Protein AF-R7WAJ7-F1 (afdb_monomer_lite)

InterPro domains:
  IPR027949 Petal formation-expressed [PF14476] (1-62)
  IPR027949 Petal formation-expressed [PTHR33358] (1-85)

Organism: Aegilops tauschii (NCBI:txid37682)

Secondary structure (DSSP, 8-state):
--HHHHHHHHHHHHHHHHHHHHHHHHHHHHHHH-S-TTTSPPHHHHHHHHHHHTT--HHHHHHHHHHTSTT--HHHHHHHHHTT-

pLDDT: mean 88.39, std 8.76, range [52.75, 97.31]

Radius of gyration: 16.61 Å; chains: 1; bounding box: 37×30×49 Å

Foldseek 3Di:
DCVVVVVVVVVVVVVVVVVLVVVLVVLVCVLVVDPDPVPHDDPVVNLVVSCVSLVHDSVVVVVVVVVPDPPDDVVNVVVVVVVSD

Structure (mmCIF, N/CA/C/O backbone):
data_AF-R7WAJ7-F1
#
_entry.id   AF-R7WAJ7-F1
#
loop_
_atom_site.group_PDB
_atom_site.id
_atom_site.type_symbol
_atom_site.label_atom_id
_atom_site.label_alt_id
_atom_site.label_comp_id
_atom_site.label_asym_id
_atom_site.label_entity_id
_atom_site.label_seq_id
_atom_site.pdbx_PDB_ins_code
_atom_site.Cartn_x
_atom_site.Cartn_y
_atom_site.Cartn_z
_atom_site.occupancy
_atom_site.B_iso_or_equiv
_atom_site.auth_seq_id
_atom_site.auth_comp_id
_atom_site.auth_asym_id
_atom_site.auth_atom_id
_atom_site.pdbx_PDB_model_num
ATOM 1 N N . MET A 1 1 ? 19.603 -8.856 -33.898 1.00 52.75 1 MET A N 1
ATOM 2 C CA . MET A 1 1 ? 19.516 -7.616 -33.099 1.00 52.75 1 MET A CA 1
ATOM 3 C C . MET A 1 1 ? 18.105 -7.563 -32.510 1.00 52.75 1 MET A C 1
ATOM 5 O O . MET A 1 1 ? 17.276 -6.825 -33.004 1.00 52.75 1 MET A O 1
ATOM 9 N N . GLU A 1 2 ? 17.797 -8.421 -31.527 1.00 63.25 2 GLU A N 1
ATOM 10 C CA . GLU A 1 2 ? 16.433 -8.557 -30.953 1.00 63.25 2 GLU A CA 1
ATOM 11 C C . GLU A 1 2 ? 16.409 -8.471 -29.412 1.00 63.25 2 GLU A C 1
ATOM 13 O O . GLU A 1 2 ? 15.352 -8.336 -28.802 1.00 63.25 2 GLU A O 1
ATOM 18 N N . HIS A 1 3 ? 17.579 -8.444 -28.764 1.00 71.94 3 HIS A N 1
ATOM 19 C CA . HIS A 1 3 ? 17.690 -8.418 -27.301 1.00 71.94 3 HIS A CA 1
ATOM 20 C C . HIS A 1 3 ? 17.284 -7.078 -26.667 1.00 71.94 3 HIS A C 1
ATOM 22 O O . HIS A 1 3 ? 16.780 -7.061 -25.548 1.00 71.94 3 HIS A O 1
ATOM 28 N N . GLY A 1 4 ? 17.453 -5.952 -27.372 1.00 81.12 4 GLY A N 1
ATOM 29 C CA . GLY A 1 4 ? 17.100 -4.627 -26.843 1.00 81.12 4 GLY A CA 1
ATOM 30 C C . GLY A 1 4 ? 15.595 -4.453 -26.611 1.00 81.12 4 GLY A C 1
ATOM 31 O O . GLY A 1 4 ? 15.192 -3.912 -25.586 1.00 81.12 4 GLY A O 1
ATOM 32 N N . GLY A 1 5 ? 14.764 -4.975 -27.521 1.00 85.56 5 GLY A N 1
ATOM 33 C CA . GLY A 1 5 ? 13.305 -4.931 -27.387 1.00 85.56 5 GLY A CA 1
ATOM 34 C C . GLY A 1 5 ? 12.797 -5.813 -26.246 1.00 85.56 5 GLY A C 1
ATOM 35 O O . GLY A 1 5 ? 11.972 -5.375 -25.449 1.00 85.56 5 GLY A O 1
ATOM 36 N N . GLN A 1 6 ? 13.346 -7.024 -26.108 1.00 86.81 6 GLN A N 1
ATOM 37 C CA . GLN A 1 6 ? 13.006 -7.941 -25.014 1.00 86.81 6 GLN A CA 1
ATOM 38 C C . GLN A 1 6 ? 13.376 -7.369 -23.641 1.00 86.81 6 GLN A C 1
ATOM 40 O O . GLN A 1 6 ? 12.556 -7.391 -22.724 1.00 86.81 6 GLN A O 1
ATOM 45 N N . MET A 1 7 ? 14.576 -6.794 -23.513 1.00 88.81 7 MET A N 1
ATOM 46 C CA . MET A 1 7 ? 14.989 -6.126 -22.278 1.00 88.81 7 MET A CA 1
ATOM 47 C C . MET A 1 7 ? 14.112 -4.907 -21.983 1.00 88.81 7 MET A C 1
ATOM 49 O O . MET A 1 7 ? 13.667 -4.751 -20.851 1.00 88.81 7 MET A O 1
ATOM 53 N N . GLY A 1 8 ? 13.793 -4.089 -22.992 1.00 91.88 8 GLY A N 1
ATOM 54 C CA . GLY A 1 8 ? 12.882 -2.951 -22.839 1.00 91.88 8 GLY A CA 1
ATOM 55 C C . GLY A 1 8 ? 11.517 -3.355 -22.273 1.00 91.88 8 GLY A C 1
ATOM 56 O O . GLY A 1 8 ? 11.038 -2.730 -21.331 1.00 91.88 8 GLY A O 1
ATOM 57 N N . MET A 1 9 ? 10.932 -4.453 -22.762 1.00 93.56 9 MET A N 1
ATOM 58 C CA . MET A 1 9 ? 9.668 -4.978 -22.227 1.00 93.56 9 MET A CA 1
ATOM 59 C C . MET A 1 9 ? 9.777 -5.409 -20.758 1.00 93.56 9 MET A C 1
ATOM 61 O O . MET A 1 9 ? 8.862 -5.147 -19.979 1.00 93.56 9 MET A O 1
ATOM 65 N N . LEU A 1 10 ? 10.892 -6.030 -20.356 1.00 90.44 10 LEU A N 1
ATOM 66 C CA . LEU A 1 10 ? 11.122 -6.403 -18.957 1.00 90.44 10 LEU A CA 1
ATOM 67 C C . LEU A 1 10 ? 11.235 -5.169 -18.050 1.00 90.44 10 LEU A C 1
ATOM 69 O O . LEU A 1 10 ? 10.641 -5.144 -16.974 1.00 90.44 10 LEU A O 1
ATOM 73 N N . PHE A 1 11 ? 11.956 -4.133 -18.484 1.00 91.88 11 PHE A N 1
ATOM 74 C CA . PHE A 1 11 ? 12.046 -2.874 -17.740 1.00 91.88 11 PHE A CA 1
ATOM 75 C C . PHE A 1 11 ? 10.676 -2.222 -17.560 1.00 91.88 11 PHE A C 1
ATOM 77 O O . PHE A 1 11 ? 10.345 -1.779 -16.460 1.00 91.88 11 PHE A O 1
ATOM 84 N N . GLU A 1 12 ? 9.861 -2.204 -18.612 1.00 94.44 12 GLU A N 1
ATOM 85 C CA . GLU A 1 12 ? 8.504 -1.667 -18.550 1.00 94.44 12 GLU A CA 1
ATOM 86 C C . GLU A 1 12 ? 7.596 -2.473 -17.618 1.00 94.44 12 GLU A C 1
ATOM 88 O O . GLU A 1 12 ? 6.852 -1.889 -16.826 1.00 94.44 12 GLU A O 1
ATOM 93 N N . LEU A 1 13 ? 7.713 -3.804 -17.625 1.00 94.25 13 LEU A N 1
ATOM 94 C CA . LEU A 1 13 ? 7.014 -4.666 -16.675 1.00 94.25 13 LEU A CA 1
ATOM 95 C C . LEU A 1 13 ? 7.416 -4.346 -15.230 1.00 94.25 13 LEU A C 1
ATOM 97 O O . LEU A 1 13 ? 6.546 -4.137 -14.387 1.00 94.25 13 LEU A O 1
ATOM 101 N N . LEU A 1 14 ? 8.718 -4.267 -14.939 1.00 91.75 14 LEU A N 1
ATOM 102 C CA . LEU A 1 14 ? 9.221 -3.957 -13.597 1.00 91.75 14 LEU A CA 1
ATOM 103 C C . LEU A 1 14 ? 8.778 -2.563 -13.134 1.00 91.75 14 LEU A C 1
ATOM 105 O O . LEU A 1 14 ? 8.338 -2.401 -11.994 1.00 91.75 14 LEU A O 1
ATOM 109 N N . ARG A 1 15 ? 8.833 -1.566 -14.026 1.00 93.94 15 ARG A N 1
ATOM 110 C CA . ARG A 1 15 ? 8.349 -0.203 -13.773 1.00 93.94 15 ARG A CA 1
ATOM 111 C C . ARG A 1 15 ? 6.858 -0.194 -13.448 1.00 93.94 15 ARG A C 1
ATOM 113 O O . ARG A 1 15 ? 6.450 0.447 -12.479 1.00 93.94 15 ARG A O 1
ATOM 120 N N . ASN A 1 16 ? 6.059 -0.927 -14.221 1.00 94.25 16 ASN A N 1
ATOM 121 C CA . ASN A 1 16 ? 4.630 -1.079 -13.977 1.00 94.25 16 ASN A CA 1
ATOM 122 C C . ASN A 1 16 ? 4.35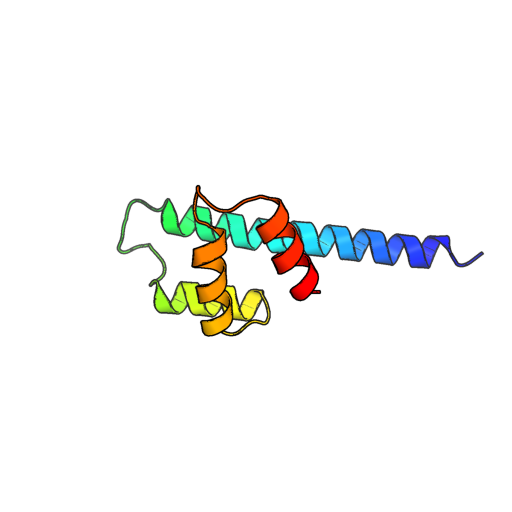5 -1.760 -12.627 1.00 94.25 16 ASN A C 1
ATOM 124 O O . ASN A 1 16 ? 3.559 -1.247 -11.847 1.00 94.25 16 ASN A O 1
ATOM 128 N N . CYS A 1 17 ? 5.053 -2.854 -12.304 1.00 92.25 17 CYS A N 1
ATOM 129 C CA . CYS A 1 17 ? 4.931 -3.534 -11.012 1.00 92.25 17 CYS A CA 1
ATOM 130 C C . CYS A 1 17 ? 5.255 -2.594 -9.842 1.00 92.25 17 CYS A C 1
ATOM 132 O O . CYS A 1 17 ? 4.482 -2.505 -8.889 1.00 92.25 17 CYS A O 1
ATOM 134 N N . ALA A 1 18 ? 6.358 -1.846 -9.922 1.00 92.25 18 ALA A N 1
ATOM 135 C CA . ALA A 1 18 ? 6.734 -0.887 -8.886 1.00 92.25 18 ALA A CA 1
ATOM 136 C C . ALA A 1 18 ? 5.669 0.210 -8.698 1.00 92.25 18 ALA A C 1
ATOM 138 O O . ALA A 1 18 ? 5.295 0.522 -7.567 1.00 92.25 18 ALA A O 1
ATOM 139 N N . GLY A 1 19 ? 5.146 0.764 -9.798 1.00 95.50 19 GLY A N 1
ATOM 140 C CA . GLY A 1 19 ? 4.060 1.747 -9.757 1.00 95.50 19 GLY A CA 1
ATOM 141 C C . GLY A 1 19 ? 2.764 1.173 -9.178 1.00 95.50 19 GLY A C 1
ATOM 142 O O . GLY A 1 19 ? 2.100 1.826 -8.376 1.00 95.50 19 GLY A O 1
ATOM 143 N N . PHE A 1 20 ? 2.437 -0.070 -9.526 1.00 94.62 20 PHE A N 1
ATOM 144 C CA . PHE A 1 20 ? 1.267 -0.779 -9.025 1.00 94.62 20 PHE A CA 1
ATOM 145 C C . PHE A 1 20 ? 1.310 -0.981 -7.504 1.00 94.62 20 PHE A C 1
ATOM 147 O O . PHE A 1 20 ? 0.364 -0.607 -6.808 1.00 94.62 20 PHE A O 1
ATOM 154 N N . TYR A 1 21 ? 2.416 -1.512 -6.972 1.00 92.31 21 TYR A N 1
ATOM 155 C CA . TYR A 1 21 ? 2.568 -1.706 -5.527 1.00 92.31 21 TYR A CA 1
ATOM 156 C C . TYR A 1 21 ? 2.599 -0.378 -4.769 1.00 92.31 21 TYR A C 1
ATOM 158 O O . TYR A 1 21 ? 1.951 -0.263 -3.728 1.00 92.31 21 TYR A O 1
ATOM 166 N N . ARG A 1 22 ? 3.261 0.651 -5.319 1.00 95.00 22 ARG A N 1
ATOM 167 C CA . ARG A 1 22 ? 3.233 2.002 -4.743 1.00 95.00 22 ARG A CA 1
ATOM 168 C C . ARG A 1 22 ? 1.808 2.538 -4.647 1.00 95.00 22 ARG A C 1
ATOM 170 O O . ARG A 1 22 ? 1.423 3.043 -3.601 1.00 95.00 22 ARG A O 1
ATOM 177 N N . LYS A 1 23 ? 1.000 2.370 -5.696 1.00 96.69 23 LYS A N 1
ATOM 178 C CA . LYS A 1 23 ? -0.390 2.833 -5.685 1.00 96.69 23 LYS A CA 1
ATOM 179 C C . LYS A 1 23 ? -1.228 2.137 -4.610 1.00 96.69 23 LYS A C 1
ATOM 181 O O . LYS A 1 23 ? -2.058 2.777 -3.974 1.00 96.69 23 LYS A O 1
ATOM 186 N N . ILE A 1 24 ? -1.019 0.836 -4.395 1.00 95.25 24 ILE A N 1
ATOM 187 C CA . ILE A 1 24 ? -1.679 0.098 -3.306 1.00 95.25 24 ILE A CA 1
ATOM 188 C C . ILE A 1 24 ? -1.270 0.662 -1.944 1.00 95.25 24 ILE A C 1
ATOM 190 O O . ILE A 1 24 ? -2.138 0.868 -1.100 1.00 95.25 24 ILE A O 1
ATOM 194 N N . GLN A 1 25 ? 0.022 0.923 -1.735 1.00 94.31 25 GLN A N 1
ATOM 195 C CA . GLN A 1 25 ? 0.514 1.524 -0.497 1.00 94.31 25 GLN A CA 1
ATOM 196 C C . GLN A 1 25 ? -0.111 2.906 -0.254 1.00 94.31 25 GLN A C 1
ATOM 198 O O . GLN A 1 25 ? -0.657 3.138 0.821 1.00 94.31 25 GLN A O 1
ATOM 203 N N . GLU A 1 26 ? -0.109 3.785 -1.258 1.00 97.31 26 GLU A N 1
ATOM 204 C CA . GLU A 1 26 ? -0.728 5.115 -1.178 1.00 97.31 26 GLU A CA 1
ATOM 205 C C . GLU A 1 26 ? -2.226 5.031 -0.840 1.00 97.31 26 GLU A C 1
ATOM 207 O O . GLU A 1 26 ? -2.717 5.796 -0.013 1.00 97.31 26 GLU A O 1
ATOM 212 N N . ASP A 1 27 ? -2.961 4.086 -1.440 1.00 95.50 27 ASP A N 1
ATOM 213 C CA . ASP A 1 27 ? -4.382 3.869 -1.140 1.00 95.50 27 ASP A CA 1
ATOM 214 C C . ASP A 1 27 ? -4.593 3.415 0.327 1.00 95.50 27 ASP A 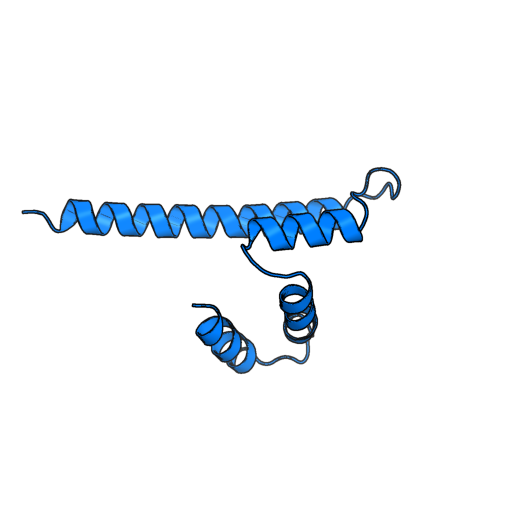C 1
ATOM 216 O O . ASP A 1 27 ? -5.562 3.830 0.968 1.00 95.50 27 ASP A O 1
ATOM 220 N N . ILE A 1 28 ? -3.696 2.576 0.872 1.00 94.25 28 ILE A N 1
ATOM 221 C CA . ILE A 1 28 ? -3.708 2.146 2.286 1.00 94.25 28 ILE A CA 1
ATOM 222 C C . ILE A 1 28 ? -3.451 3.335 3.209 1.00 94.25 28 ILE A C 1
ATOM 224 O O . ILE A 1 28 ? -4.226 3.567 4.139 1.00 94.25 28 ILE A O 1
ATOM 228 N N . GLU A 1 29 ? -2.392 4.095 2.946 1.00 96.00 29 GLU A N 1
ATOM 229 C CA . GLU A 1 29 ? -2.015 5.267 3.737 1.00 96.00 29 GLU A CA 1
ATOM 230 C C . GLU A 1 29 ? -3.116 6.332 3.715 1.00 96.00 29 GLU A C 1
ATOM 232 O O . GLU A 1 29 ? -3.486 6.848 4.770 1.00 96.00 29 GLU A O 1
ATOM 237 N N . ALA A 1 30 ? -3.713 6.599 2.550 1.00 96.50 30 ALA A N 1
ATOM 238 C CA . ALA A 1 30 ? -4.817 7.545 2.412 1.00 96.50 30 ALA A CA 1
ATOM 239 C C . ALA A 1 30 ? -6.054 7.114 3.218 1.00 96.50 30 ALA A C 1
ATOM 241 O O . ALA A 1 30 ? -6.636 7.931 3.933 1.00 96.50 30 ALA A O 1
ATOM 242 N N . ASN A 1 31 ? -6.442 5.834 3.159 1.00 95.62 31 ASN A N 1
ATOM 243 C CA . ASN A 1 31 ? -7.605 5.343 3.904 1.00 95.62 31 ASN A CA 1
ATOM 244 C C . ASN A 1 31 ? -7.371 5.342 5.428 1.00 95.62 31 ASN A C 1
ATOM 246 O O . ASN A 1 31 ? -8.279 5.648 6.201 1.00 95.62 31 ASN A O 1
ATOM 250 N N . LEU A 1 32 ? -6.153 5.018 5.879 1.00 93.69 32 LEU A N 1
ATOM 251 C CA . LEU A 1 32 ? -5.783 5.070 7.300 1.00 93.69 32 LEU A CA 1
ATOM 252 C C . LEU A 1 32 ? -5.636 6.507 7.819 1.00 93.69 32 LEU A C 1
ATOM 254 O O . LEU A 1 32 ? -5.945 6.768 8.987 1.00 93.69 32 LEU A O 1
ATOM 258 N N . GLY A 1 33 ? -5.177 7.419 6.961 1.00 96.00 33 GLY A N 1
ATOM 259 C CA . GLY A 1 33 ? -4.945 8.828 7.261 1.00 96.00 33 GLY A CA 1
ATOM 260 C C . GLY A 1 33 ? -6.195 9.712 7.230 1.00 96.00 33 GLY A C 1
ATOM 261 O O . GLY A 1 33 ? -6.156 10.804 7.788 1.00 96.00 33 GLY A O 1
ATOM 262 N N . GLU A 1 34 ? -7.306 9.268 6.630 1.00 97.12 34 GLU A N 1
ATOM 263 C CA . GLU A 1 34 ? -8.558 10.040 6.574 1.00 97.12 34 GLU A CA 1
ATOM 264 C C . GLU A 1 34 ? -9.110 10.295 7.995 1.00 97.12 34 GLU A C 1
ATOM 266 O O . GLU A 1 34 ? -9.443 9.338 8.704 1.00 97.12 34 GLU A O 1
ATOM 271 N N . PRO A 1 35 ? -9.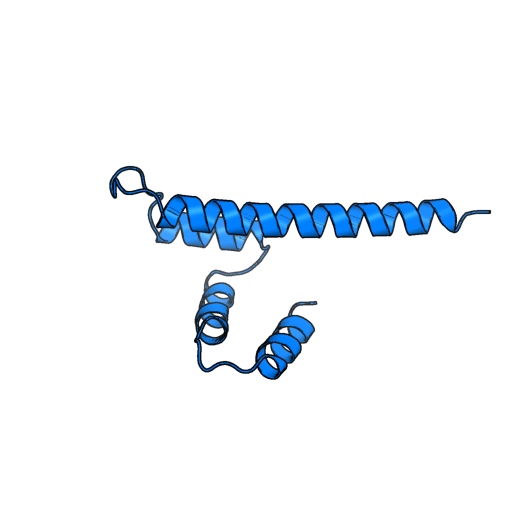207 11.554 8.458 1.00 95.81 35 PRO A N 1
ATOM 272 C CA . PRO A 1 35 ? -9.656 11.861 9.816 1.00 95.81 35 PRO A CA 1
ATOM 273 C C . PRO A 1 35 ? -11.150 11.586 10.033 1.00 95.81 35 PRO A C 1
ATOM 275 O O . PRO A 1 35 ? -11.545 11.233 11.146 1.00 95.81 35 PRO A O 1
ATOM 278 N N . ASP A 1 36 ? -11.989 11.715 9.001 1.00 96.81 36 ASP A N 1
ATOM 279 C CA . ASP A 1 36 ? -13.414 11.419 9.108 1.00 96.81 36 ASP A CA 1
ATOM 280 C C . ASP A 1 36 ? -13.671 9.921 8.910 1.00 96.81 36 ASP A C 1
ATOM 282 O O . ASP A 1 36 ? -13.679 9.393 7.796 1.00 96.81 36 ASP A O 1
ATOM 286 N N . LEU A 1 37 ? -13.956 9.224 10.012 1.00 92.25 37 LEU A N 1
ATOM 287 C CA . LEU A 1 37 ? -14.244 7.789 10.005 1.00 92.25 37 LEU A CA 1
ATOM 288 C C . LEU A 1 37 ? -15.403 7.403 9.075 1.00 92.25 37 LEU A C 1
ATOM 290 O O . LEU A 1 37 ? -15.432 6.272 8.599 1.00 92.25 37 LEU A O 1
ATOM 294 N N . LYS A 1 38 ? -16.3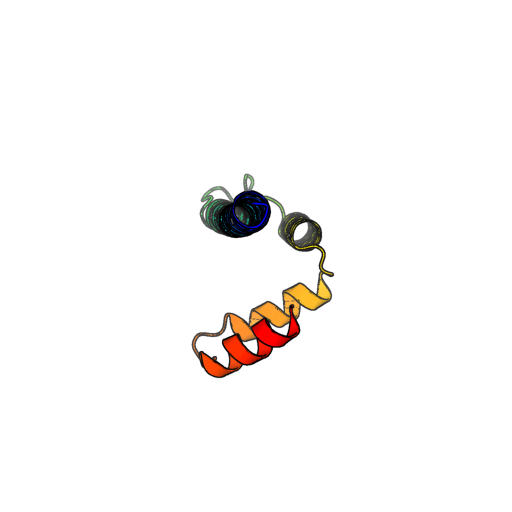45 8.315 8.797 1.00 94.62 38 LYS A N 1
ATOM 295 C CA . LYS A 1 38 ? -17.465 8.052 7.878 1.00 94.62 38 LYS A CA 1
ATOM 296 C C . LYS A 1 38 ? -17.052 8.104 6.410 1.00 94.62 38 LYS A C 1
ATOM 298 O O . LYS A 1 38 ? -17.765 7.568 5.568 1.00 94.62 38 LYS A O 1
ATOM 303 N N . ARG A 1 39 ? -15.928 8.757 6.103 1.00 94.56 39 ARG A N 1
ATOM 304 C CA . ARG A 1 39 ? -15.349 8.842 4.756 1.00 94.56 39 ARG A CA 1
ATOM 305 C C . ARG A 1 39 ? -14.352 7.725 4.473 1.00 94.56 39 ARG A C 1
ATOM 307 O O . ARG A 1 39 ? -14.037 7.495 3.307 1.00 94.56 39 ARG A O 1
ATOM 314 N N . ARG A 1 40 ? -13.885 7.023 5.510 1.00 95.00 40 ARG A N 1
ATOM 315 C CA . ARG A 1 40 ? -13.049 5.830 5.350 1.00 95.00 40 ARG A CA 1
ATOM 316 C C . ARG A 1 40 ? -13.818 4.732 4.632 1.00 95.00 40 ARG A C 1
ATOM 318 O O . ARG A 1 40 ? -14.988 4.470 4.910 1.00 95.00 40 ARG A O 1
ATOM 325 N N . GLU A 1 41 ? -13.122 4.038 3.747 1.00 94.75 41 GLU A N 1
ATOM 326 C CA . GLU A 1 41 ? -13.606 2.790 3.180 1.00 94.75 41 GLU A CA 1
ATOM 327 C C . GLU A 1 41 ? -13.683 1.738 4.299 1.00 94.75 41 GLU A C 1
ATOM 329 O O . GLU A 1 41 ? -12.757 1.593 5.106 1.00 94.75 41 GLU A O 1
ATOM 334 N N . GLY A 1 42 ? -14.804 1.011 4.369 1.00 95.75 42 GLY A N 1
ATOM 335 C CA . GLY A 1 42 ? -15.032 0.003 5.404 1.00 95.75 42 GLY A CA 1
ATOM 336 C C . GLY A 1 42 ? -13.954 -1.082 5.380 1.00 95.75 42 GLY A C 1
ATOM 337 O O . GLY A 1 42 ? -13.608 -1.587 4.315 1.00 95.75 42 GLY A O 1
ATOM 338 N N . GLY A 1 43 ? -13.434 -1.464 6.550 1.00 91.62 43 GLY A N 1
ATOM 339 C CA . GLY A 1 43 ? -12.235 -2.306 6.658 1.00 91.62 43 GLY A CA 1
ATOM 340 C C . GLY A 1 43 ? -12.312 -3.643 5.911 1.00 91.62 43 GLY A C 1
ATOM 341 O O . GLY A 1 43 ? -11.339 -4.036 5.272 1.00 91.62 43 GLY A O 1
ATOM 342 N N . GLU A 1 44 ? -13.463 -4.322 5.929 1.00 92.88 44 GLU A N 1
ATOM 343 C CA . GLU A 1 44 ? -13.654 -5.585 5.196 1.00 92.88 44 GLU A CA 1
ATOM 344 C C . GLU A 1 44 ? -13.654 -5.388 3.674 1.00 92.88 44 GLU A C 1
ATOM 346 O O . GLU A 1 44 ? -13.005 -6.144 2.945 1.00 92.88 44 GLU A O 1
ATOM 351 N N . VAL A 1 45 ? -14.334 -4.343 3.194 1.00 94.44 45 VAL A N 1
ATOM 352 C CA . VAL A 1 45 ? -14.383 -3.983 1.768 1.00 94.44 45 VAL A CA 1
ATOM 353 C C . VAL A 1 45 ? -12.992 -3.573 1.293 1.00 94.44 45 VAL A C 1
ATOM 355 O O . VAL A 1 45 ? -12.507 -4.073 0.277 1.00 94.44 45 VAL A O 1
ATOM 358 N N . PHE A 1 46 ? -12.313 -2.739 2.078 1.00 94.81 46 PHE A N 1
ATOM 359 C CA . PHE A 1 46 ? -10.965 -2.272 1.798 1.00 94.81 46 PHE A CA 1
ATOM 360 C C . PHE A 1 46 ? -9.958 -3.430 1.739 1.00 94.81 46 PHE A C 1
ATOM 362 O O . PHE A 1 46 ? -9.208 -3.556 0.771 1.00 94.81 46 PHE A O 1
ATOM 369 N N . ALA A 1 47 ? -9.972 -4.332 2.727 1.00 92.56 47 ALA A N 1
ATOM 370 C CA . ALA A 1 47 ? -9.099 -5.505 2.739 1.00 92.56 47 ALA A CA 1
ATOM 371 C C . ALA A 1 47 ? -9.364 -6.430 1.541 1.00 92.56 47 ALA A C 1
ATOM 373 O O . ALA A 1 47 ? -8.424 -6.915 0.912 1.00 92.56 47 ALA A O 1
ATOM 374 N N . THR A 1 48 ? -10.635 -6.632 1.182 1.00 94.62 48 THR A N 1
ATOM 375 C CA . THR A 1 48 ? -11.021 -7.437 0.012 1.00 94.62 48 THR A CA 1
ATOM 376 C C . THR A 1 48 ? -10.511 -6.810 -1.282 1.00 94.62 48 THR A C 1
ATOM 378 O O . THR A 1 48 ? -9.923 -7.498 -2.113 1.00 94.62 48 THR A O 1
ATOM 381 N N . LYS A 1 49 ? -10.646 -5.492 -1.435 1.00 95.38 49 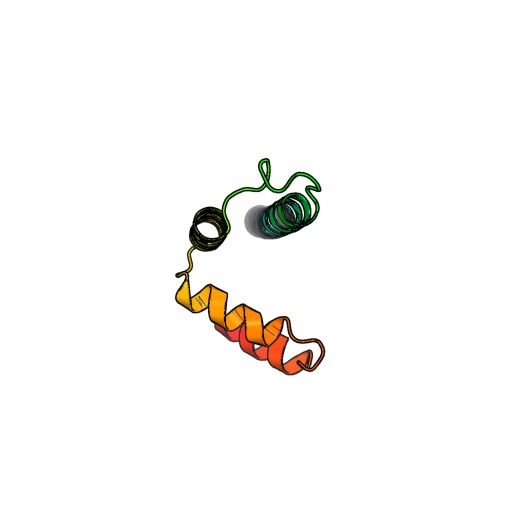LYS A N 1
ATOM 382 C CA . LYS A 1 49 ? -10.117 -4.735 -2.575 1.00 95.38 49 LYS A CA 1
ATOM 383 C C . LYS A 1 49 ? -8.598 -4.864 -2.699 1.00 95.38 49 LYS A C 1
ATOM 385 O O . LYS A 1 49 ? -8.104 -5.101 -3.800 1.00 95.38 49 LYS A O 1
ATOM 390 N N . VAL A 1 50 ? -7.855 -4.748 -1.596 1.00 94.12 50 VAL A N 1
ATOM 391 C CA . VAL A 1 50 ? -6.394 -4.939 -1.594 1.00 94.12 50 VAL A CA 1
ATOM 392 C C . VAL A 1 50 ? -6.024 -6.377 -1.976 1.00 94.12 50 VAL A C 1
ATOM 394 O O . VAL A 1 50 ? -5.135 -6.568 -2.803 1.00 94.12 50 VAL A O 1
ATOM 397 N N . ALA A 1 51 ? -6.731 -7.384 -1.454 1.00 92.75 51 ALA A N 1
ATOM 398 C CA . ALA A 1 51 ? -6.490 -8.789 -1.791 1.00 92.75 51 ALA A CA 1
ATOM 399 C C . ALA A 1 51 ? -6.694 -9.059 -3.288 1.00 92.75 51 ALA A C 1
ATOM 401 O O . ALA A 1 51 ? -5.829 -9.649 -3.933 1.00 92.75 51 ALA A O 1
ATOM 402 N N . LEU A 1 52 ? -7.799 -8.555 -3.850 1.00 93.50 52 LEU A N 1
ATOM 403 C CA . LEU A 1 52 ? -8.112 -8.681 -5.273 1.00 93.50 52 LEU A CA 1
ATOM 404 C C . LEU A 1 52 ? -7.062 -7.999 -6.152 1.00 93.50 52 LEU A C 1
ATOM 406 O O . LEU A 1 52 ? -6.609 -8.601 -7.121 1.00 93.50 52 LEU A O 1
ATOM 410 N N . LYS A 1 53 ? -6.630 -6.781 -5.797 1.00 92.94 53 LYS A N 1
ATOM 411 C CA . LYS A 1 53 ? -5.543 -6.094 -6.510 1.00 92.94 53 LYS A CA 1
ATOM 412 C C . LYS A 1 53 ? -4.262 -6.938 -6.501 1.00 92.94 53 LYS A C 1
ATOM 414 O O . LYS A 1 53 ? -3.624 -7.090 -7.533 1.00 92.94 53 LYS A O 1
ATOM 419 N N . LEU A 1 54 ? -3.907 -7.535 -5.367 1.00 90.44 54 LEU A N 1
ATOM 420 C CA . LEU A 1 54 ? -2.703 -8.362 -5.247 1.00 90.44 54 LEU A CA 1
ATOM 421 C C . LEU A 1 54 ? -2.848 -9.774 -5.844 1.00 90.44 54 LEU A C 1
ATOM 423 O O . LEU A 1 54 ? -1.871 -10.520 -5.850 1.00 90.44 54 LEU A O 1
ATOM 427 N N . GLY A 1 55 ? -4.038 -10.161 -6.319 1.00 91.31 55 GLY A N 1
ATOM 428 C CA . GLY A 1 55 ? -4.309 -11.521 -6.791 1.00 91.31 55 GLY A CA 1
ATOM 429 C C . GLY A 1 55 ? -4.186 -12.575 -5.684 1.00 91.31 55 GLY A C 1
ATOM 430 O O . GLY A 1 55 ? -3.739 -13.691 -5.940 1.00 91.31 55 GLY A O 1
ATOM 431 N N . ARG A 1 56 ? -4.524 -12.218 -4.440 1.00 89.75 56 ARG A N 1
ATOM 432 C CA . ARG A 1 56 ? -4.377 -13.069 -3.247 1.00 89.75 56 ARG A CA 1
ATOM 433 C C . ARG A 1 56 ? -5.704 -13.276 -2.531 1.00 89.75 56 ARG A C 1
ATOM 435 O O . ARG A 1 56 ? -6.665 -12.537 -2.735 1.00 89.75 56 ARG A O 1
ATOM 442 N N . SER A 1 57 ? -5.746 -14.270 -1.647 1.00 91.25 57 SER A N 1
ATOM 443 C CA . SER A 1 57 ? -6.872 -14.441 -0.732 1.00 91.25 57 SER A CA 1
ATOM 444 C C . SER A 1 57 ? -6.756 -13.503 0.478 1.00 91.25 57 SER A C 1
ATOM 446 O O . SER A 1 57 ? -5.671 -13.058 0.860 1.00 91.25 57 SER A O 1
ATOM 448 N N . LEU A 1 58 ? -7.880 -13.245 1.153 1.00 90.19 58 LEU A N 1
ATOM 449 C CA . LEU A 1 58 ? -7.884 -12.533 2.439 1.00 90.19 58 LEU A CA 1
ATOM 450 C C . LEU A 1 58 ? -7.065 -13.264 3.520 1.00 90.19 58 LEU A C 1
ATOM 452 O O . LEU A 1 58 ? -6.531 -12.630 4.430 1.00 90.19 58 LEU A O 1
ATOM 456 N N . SER A 1 59 ? -6.977 -14.594 3.443 1.00 88.38 59 SER A N 1
ATOM 457 C CA . SER A 1 59 ? -6.182 -15.406 4.369 1.00 88.38 59 SER A CA 1
ATOM 458 C C . SER A 1 59 ? -4.686 -15.163 4.186 1.00 88.38 59 SER A C 1
ATOM 460 O O . SER A 1 59 ? -3.972 -15.049 5.182 1.00 88.38 59 SER A O 1
ATOM 462 N N . ASP A 1 60 ? -4.232 -14.994 2.942 1.00 85.31 60 ASP A N 1
ATOM 463 C CA . ASP A 1 60 ? -2.838 -14.663 2.631 1.00 85.31 60 ASP A CA 1
ATOM 464 C C . ASP A 1 60 ? -2.480 -13.271 3.170 1.00 85.31 60 ASP A C 1
ATOM 466 O O . ASP A 1 60 ? -1.455 -13.111 3.832 1.00 85.31 60 ASP A O 1
ATOM 470 N N . LEU A 1 61 ? -3.371 -12.278 3.013 1.00 86.12 61 LEU A N 1
ATOM 471 C CA . LEU A 1 61 ? -3.163 -10.940 3.590 1.00 86.12 61 LEU A CA 1
ATOM 472 C C . LEU A 1 61 ? -2.957 -10.975 5.110 1.00 86.12 61 LEU A C 1
ATOM 474 O O . LEU A 1 61 ? -2.152 -10.220 5.652 1.00 86.12 61 LEU A O 1
ATOM 478 N N . LYS A 1 62 ? -3.666 -11.854 5.828 1.00 85.12 62 LYS A N 1
ATOM 479 C CA . LYS A 1 62 ? -3.506 -11.982 7.287 1.00 85.12 62 LYS A CA 1
ATOM 480 C C . LYS A 1 62 ? -2.112 -12.472 7.677 1.00 85.12 62 LYS A C 1
ATOM 482 O O . LYS A 1 62 ? -1.662 -12.165 8.782 1.00 85.12 62 LYS A O 1
ATOM 487 N N . GLN A 1 63 ? -1.419 -13.202 6.802 1.00 82.00 63 GLN A N 1
ATOM 488 C CA . GLN A 1 63 ? -0.034 -13.604 7.043 1.00 82.00 63 GLN A CA 1
ATOM 489 C C . GLN A 1 63 ? 0.909 -12.395 7.010 1.00 82.00 63 GLN A C 1
ATOM 491 O O . GLN A 1 63 ? 1.818 -12.329 7.837 1.00 82.00 63 GLN A O 1
ATOM 496 N N . PHE A 1 64 ? 0.627 -11.383 6.177 1.00 79.25 64 PHE A N 1
ATOM 497 C CA . PHE A 1 64 ? 1.404 -10.135 6.134 1.00 79.25 64 PHE A CA 1
ATOM 498 C C . PHE A 1 64 ? 1.382 -9.373 7.459 1.00 79.25 64 PHE A C 1
ATOM 500 O O . PHE A 1 64 ? 2.358 -8.711 7.796 1.00 79.25 64 PHE A O 1
ATOM 507 N N . ARG A 1 65 ? 0.325 -9.522 8.272 1.00 80.12 65 ARG A N 1
ATOM 508 C CA . ARG A 1 65 ? 0.274 -8.928 9.619 1.00 80.12 65 ARG A CA 1
ATOM 509 C C . ARG A 1 65 ? 1.461 -9.353 10.482 1.00 80.12 65 ARG A C 1
ATOM 511 O O . ARG A 1 65 ? 1.936 -8.558 11.282 1.00 80.12 65 ARG A O 1
ATOM 518 N N . LYS A 1 66 ? 1.920 -10.603 10.348 1.00 79.56 66 LYS A N 1
ATOM 519 C CA . LYS A 1 66 ? 3.091 -11.090 11.090 1.00 79.56 66 LYS A CA 1
ATOM 520 C C . LYS A 1 66 ? 4.354 -10.363 10.633 1.00 79.56 66 LYS A C 1
ATOM 522 O O . LYS A 1 66 ? 5.134 -9.949 11.479 1.00 79.56 66 LYS A O 1
ATOM 527 N N . MET A 1 67 ? 4.484 -10.155 9.323 1.00 80.69 67 MET A N 1
ATOM 528 C CA . MET A 1 67 ? 5.621 -9.479 8.688 1.00 80.69 67 MET A CA 1
ATOM 529 C C . MET A 1 67 ? 5.668 -7.975 8.981 1.00 80.69 67 MET A C 1
ATOM 531 O O . MET A 1 67 ? 6.737 -7.388 8.978 1.00 80.69 67 MET A O 1
ATOM 535 N N . ALA A 1 68 ? 4.522 -7.358 9.278 1.00 76.00 68 ALA A N 1
ATOM 536 C CA . ALA A 1 68 ? 4.427 -5.949 9.658 1.00 76.00 68 ALA A CA 1
ATOM 537 C C . ALA A 1 68 ? 4.813 -5.668 11.129 1.00 76.00 68 ALA A C 1
ATOM 539 O O . ALA A 1 68 ? 4.699 -4.530 11.584 1.00 76.00 68 ALA A O 1
ATOM 540 N N . SER A 1 69 ? 5.218 -6.686 11.900 1.00 81.50 69 SER A N 1
ATOM 541 C CA . SER A 1 69 ? 5.673 -6.502 13.283 1.00 81.50 69 SER A CA 1
ATOM 542 C C . SER A 1 69 ? 7.040 -5.806 13.322 1.00 81.50 69 SER A C 1
ATOM 544 O O . SER A 1 69 ? 7.943 -6.247 12.615 1.00 81.50 69 SER A O 1
ATOM 546 N N . PRO A 1 70 ? 7.274 -4.827 14.218 1.00 79.31 70 PRO A N 1
ATOM 547 C CA . PRO A 1 70 ? 8.600 -4.225 14.413 1.00 79.31 70 PRO A CA 1
ATOM 548 C C . PRO A 1 70 ? 9.685 -5.226 14.837 1.00 79.31 70 PRO A C 1
ATOM 550 O O . PRO A 1 70 ? 10.869 -4.917 14.788 1.00 79.31 70 PRO A O 1
ATOM 553 N N . SER A 1 71 ? 9.280 -6.406 15.316 1.00 85.75 71 SER A N 1
ATOM 554 C CA . SER A 1 71 ? 10.171 -7.473 15.776 1.00 85.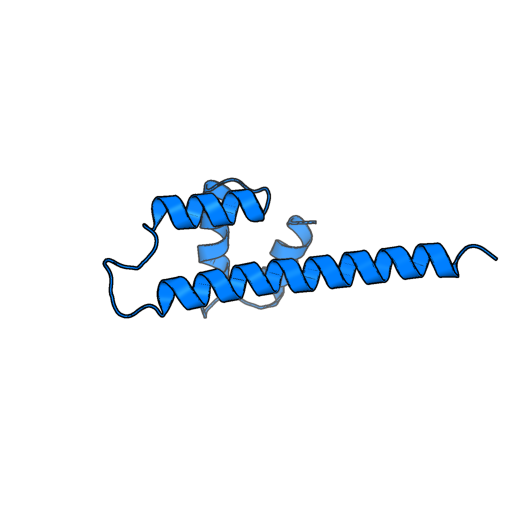75 71 SER A CA 1
ATOM 555 C C . SER A 1 71 ? 10.620 -8.433 14.671 1.00 85.75 71 SER A C 1
ATOM 557 O O . SER A 1 71 ? 11.387 -9.349 14.959 1.00 85.75 71 SER A O 1
ATOM 559 N N . VAL A 1 72 ? 10.068 -8.319 13.461 1.00 87.25 72 VAL A N 1
ATOM 560 C CA . VAL A 1 72 ? 10.425 -9.188 12.336 1.00 87.25 72 VAL A CA 1
ATOM 561 C C . VAL A 1 72 ? 11.790 -8.789 11.791 1.00 87.25 72 VAL A C 1
ATOM 563 O O . VAL A 1 72 ? 12.090 -7.604 11.667 1.00 87.25 72 VAL A O 1
ATOM 566 N N . ARG A 1 73 ? 12.621 -9.786 11.480 1.00 88.94 73 ARG A N 1
ATOM 567 C CA . ARG A 1 73 ? 13.930 -9.558 10.871 1.00 88.94 73 ARG A CA 1
ATOM 568 C C . ARG A 1 73 ? 13.785 -9.388 9.366 1.00 88.94 73 ARG A C 1
ATOM 570 O O . ARG A 1 73 ? 12.940 -10.028 8.740 1.00 88.94 73 ARG A O 1
ATOM 577 N N . ASP A 1 74 ? 14.679 -8.606 8.775 1.00 85.75 74 ASP A N 1
ATOM 578 C CA . ASP A 1 74 ? 14.726 -8.427 7.323 1.00 85.75 74 ASP A CA 1
ATOM 579 C C . ASP A 1 74 ? 14.933 -9.756 6.578 1.00 85.75 74 ASP A C 1
ATOM 581 O O . ASP A 1 74 ? 14.367 -9.940 5.501 1.00 85.75 74 ASP A O 1
ATOM 585 N N . GLU A 1 75 ? 15.674 -10.717 7.148 1.00 88.94 75 GLU A N 1
ATOM 586 C CA . GLU A 1 75 ? 15.852 -12.029 6.508 1.00 88.94 75 GLU A CA 1
ATOM 587 C C . GLU A 1 75 ? 14.541 -12.825 6.448 1.00 88.94 75 GLU A C 1
ATOM 589 O O . GLU A 1 75 ? 14.272 -13.480 5.441 1.00 88.94 75 GLU A O 1
ATOM 594 N N . ASP A 1 76 ? 13.685 -12.713 7.470 1.00 85.19 76 ASP A N 1
ATOM 595 C CA . ASP A 1 76 ? 12.366 -13.357 7.475 1.00 85.19 76 ASP A CA 1
ATOM 596 C C . ASP A 1 76 ? 11.473 -12.743 6.381 1.00 85.19 76 ASP A C 1
ATOM 598 O O . ASP A 1 76 ? 10.715 -13.447 5.707 1.00 85.19 76 ASP A O 1
ATOM 602 N N . ILE A 1 77 ? 11.578 -11.422 6.169 1.00 82.94 77 ILE A N 1
ATOM 603 C CA . ILE A 1 77 ? 10.889 -10.708 5.081 1.00 82.94 77 ILE A CA 1
ATOM 604 C C . ILE A 1 77 ? 11.384 -11.201 3.725 1.00 82.94 77 ILE A C 1
ATOM 606 O O . ILE A 1 77 ? 10.564 -11.475 2.848 1.00 82.94 77 ILE A O 1
ATOM 610 N N . GLN A 1 78 ? 12.699 -11.342 3.548 1.00 84.25 78 GLN A N 1
ATOM 611 C CA . GLN A 1 78 ? 13.291 -11.836 2.306 1.00 84.25 78 GLN A CA 1
ATOM 612 C C . GLN A 1 78 ? 12.876 -13.279 2.004 1.00 84.25 78 GLN A C 1
ATOM 614 O O . GLN A 1 78 ? 12.485 -13.569 0.874 1.00 84.25 78 GLN A O 1
ATOM 619 N N . GLU A 1 79 ? 12.898 -14.173 2.998 1.00 85.06 79 GLU A N 1
ATOM 620 C CA . GLU A 1 79 ? 12.449 -15.561 2.838 1.00 85.06 79 GLU A CA 1
ATOM 621 C C . GLU A 1 79 ? 10.968 -15.620 2.444 1.00 85.06 79 GLU A C 1
ATOM 623 O O . GLU A 1 79 ? 10.577 -16.356 1.536 1.00 85.06 79 GLU A O 1
ATOM 628 N N . PHE A 1 80 ? 10.130 -14.826 3.108 1.00 82.19 80 PHE A N 1
ATOM 629 C CA . PHE A 1 80 ? 8.707 -14.756 2.810 1.00 82.19 80 PHE A CA 1
ATOM 630 C C . PHE A 1 80 ? 8.433 -14.177 1.413 1.00 82.19 80 PHE A C 1
ATOM 632 O O . PHE A 1 80 ? 7.625 -14.729 0.665 1.00 82.19 80 PHE A O 1
ATOM 639 N N . ALA A 1 81 ? 9.134 -13.107 1.026 1.00 77.00 81 ALA A N 1
ATOM 640 C CA . ALA A 1 81 ? 9.047 -12.513 -0.307 1.00 77.00 81 ALA A CA 1
ATOM 641 C C . ALA A 1 81 ? 9.517 -13.480 -1.403 1.00 77.00 81 ALA A C 1
ATOM 643 O O . ALA A 1 81 ? 8.884 -13.562 -2.452 1.00 77.00 81 ALA A O 1
ATOM 644 N N . GLY A 1 82 ? 10.561 -14.268 -1.135 1.00 75.81 82 GLY A N 1
ATOM 645 C CA . GLY A 1 82 ? 11.043 -15.316 -2.036 1.00 75.81 82 GLY A CA 1
ATOM 646 C C . GLY A 1 82 ? 10.085 -16.500 -2.203 1.00 75.81 82 GLY A C 1
ATOM 647 O O . GLY A 1 82 ? 10.269 -17.290 -3.115 1.00 75.81 82 GLY A O 1
ATOM 648 N N . LYS A 1 83 ? 9.063 -16.639 -1.347 1.00 76.50 83 LYS A N 1
ATOM 649 C CA . LYS A 1 83 ? 7.974 -17.624 -1.511 1.00 76.50 83 LYS A CA 1
ATOM 650 C C . LYS A 1 83 ? 6.753 -17.047 -2.234 1.00 76.50 83 LYS A C 1
ATOM 652 O O . LYS A 1 83 ? 5.839 -17.794 -2.580 1.00 76.50 83 LYS A O 1
ATOM 657 N N . LEU A 1 84 ? 6.690 -15.725 -2.404 1.00 67.75 84 LEU A N 1
ATOM 658 C CA . LEU A 1 84 ? 5.582 -15.043 -3.077 1.00 67.75 84 LEU A CA 1
ATOM 659 C C . LEU A 1 84 ? 5.719 -15.055 -4.609 1.00 67.75 84 LEU A C 1
ATOM 661 O O . LEU A 1 84 ? 4.690 -14.898 -5.276 1.00 67.75 84 LEU A O 1
ATOM 665 N N . PHE A 1 85 ? 6.932 -15.261 -5.133 1.00 57.78 85 PHE A N 1
ATOM 666 C CA . PHE A 1 85 ? 7.303 -15.299 -6.554 1.00 57.78 85 PHE A CA 1
ATOM 667 C C . PHE A 1 85 ? 8.165 -16.526 -6.845 1.00 57.78 85 PHE A C 1
ATOM 669 O O . PHE A 1 85 ? 8.074 -17.032 -7.985 1.00 57.78 85 PHE A O 1
#

Sequence (85 aa):
MEHGGQMGMLFELLRNCAGFYRKIQEDIEANLGEPDLKRREGGEVFATKVALKLGRSLSDLKQFRKMASPSVRDEDIQEFAGKLF